Protein AF-A0A4P9WVD2-F1 (afdb_monomer_lite)

Foldseek 3Di:
DDLVVLLVQLVVLQVVLVVCVVVVNLVSSLVSLVVSLVSLVVVPVCLLPDPPDDPVSSLSSLVSNLSSLLSNLVSCVVVLVLVVNLVSLVVLVVCQVRRVVSRDDLVSLLSSLQSNLSSCLVVLVLVSSLVSLVSSCVSPVPDPVSVVSNVVSVVSNVVVVVVVVVVVVVVVD

Sequence (173 aa):
MEPKDAVEAVSKLKAIGTSYFQKGDLKAALAKYQKAIRYVHAIHPHPEELTELEESVRTELCALKISCLLNCAMCQLKLEQNRDVVKVCTQILDMVATAGKHAPNSVEQTKAYFRRGQAQTKLKQYPSAIADLKKAAELSPTDALIPRELAAAQKAQAARAAKEKAAYAKMFA

Structure (mmCIF, N/CA/C/O backbone):
data_AF-A0A4P9WVD2-F1
#
_entry.id   AF-A0A4P9WVD2-F1
#
loop_
_atom_site.group_PDB
_atom_site.id
_atom_site.type_symbol
_atom_site.label_atom_id
_atom_site.label_alt_id
_atom_site.label_comp_id
_atom_site.label_asym_id
_atom_site.label_entity_id
_atom_site.label_seq_id
_atom_site.pdbx_PDB_ins_code
_atom_site.Cartn_x
_atom_site.Cartn_y
_atom_site.Cartn_z
_atom_site.occupancy
_atom_site.B_iso_or_equiv
_atom_site.auth_seq_id
_atom_site.auth_comp_id
_atom_site.auth_asym_id
_atom_site.auth_atom_id
_atom_site.pdbx_PDB_model_num
ATOM 1 N N . MET A 1 1 ? 19.111 -12.795 -20.990 1.00 60.91 1 MET A N 1
ATOM 2 C CA . MET A 1 1 ? 18.185 -11.691 -21.317 1.00 60.91 1 MET A CA 1
ATOM 3 C C . MET A 1 1 ? 18.901 -10.435 -20.901 1.00 60.91 1 MET A C 1
ATOM 5 O O . MET A 1 1 ? 19.337 -10.390 -19.755 1.00 60.91 1 MET A O 1
ATOM 9 N N . GLU A 1 2 ? 19.091 -9.491 -21.816 1.00 70.12 2 GLU A N 1
ATOM 10 C CA . GLU A 1 2 ? 19.831 -8.275 -21.495 1.00 70.12 2 GLU A CA 1
ATOM 11 C C . GLU A 1 2 ? 19.039 -7.426 -20.482 1.00 70.12 2 GLU A C 1
ATOM 13 O O . GLU A 1 2 ? 17.801 -7.437 -20.501 1.00 70.12 2 GLU A O 1
ATOM 18 N N . PRO A 1 3 ? 19.704 -6.658 -19.598 1.00 72.62 3 PRO A N 1
ATOM 19 C CA . PRO A 1 3 ? 19.024 -5.810 -18.614 1.00 72.62 3 PRO A CA 1
ATOM 20 C C . PRO A 1 3 ? 18.038 -4.791 -19.221 1.00 72.62 3 PRO A C 1
ATOM 22 O O . PRO A 1 3 ? 17.078 -4.388 -18.564 1.00 72.62 3 PRO A O 1
ATOM 25 N N . LYS A 1 4 ? 18.226 -4.402 -20.488 1.00 76.94 4 LYS A N 1
ATOM 26 C CA . LYS A 1 4 ? 17.315 -3.503 -21.220 1.00 76.94 4 LYS A CA 1
ATOM 27 C C . LYS A 1 4 ? 16.041 -4.207 -21.701 1.00 76.94 4 LYS A C 1
ATOM 29 O O . LYS A 1 4 ? 14.950 -3.658 -21.547 1.00 76.94 4 LYS A O 1
ATOM 34 N N . ASP A 1 5 ? 16.146 -5.451 -22.167 1.00 84.50 5 ASP A N 1
ATOM 35 C CA . ASP A 1 5 ? 14.982 -6.274 -22.545 1.00 84.50 5 ASP A CA 1
ATOM 36 C C . ASP A 1 5 ? 14.064 -6.516 -21.339 1.00 84.50 5 ASP A C 1
ATOM 38 O O . ASP A 1 5 ? 12.835 -6.561 -21.432 1.00 84.50 5 ASP A O 1
ATOM 42 N N . ALA A 1 6 ? 14.689 -6.648 -20.172 1.00 82.06 6 ALA A N 1
ATOM 43 C CA . ALA A 1 6 ? 14.054 -6.765 -18.873 1.00 82.06 6 ALA A CA 1
ATOM 44 C C . ALA A 1 6 ? 13.138 -5.571 -18.551 1.00 82.06 6 ALA A C 1
ATOM 46 O O . ALA A 1 6 ? 11.964 -5.761 -18.213 1.00 82.06 6 ALA A O 1
ATOM 47 N N . VAL A 1 7 ? 13.653 -4.347 -18.683 1.00 90.00 7 VAL A N 1
ATOM 48 C CA . VAL A 1 7 ? 12.885 -3.109 -18.476 1.00 90.00 7 VAL A CA 1
ATOM 49 C C . VAL A 1 7 ? 11.689 -3.054 -19.421 1.00 90.00 7 VAL A C 1
ATOM 51 O O . VAL A 1 7 ? 10.559 -2.807 -18.985 1.00 90.00 7 VAL A O 1
ATOM 54 N N . GLU A 1 8 ? 11.906 -3.347 -20.704 1.00 92.62 8 GLU A N 1
ATOM 55 C CA . GLU A 1 8 ? 10.844 -3.329 -21.706 1.00 92.62 8 GLU A CA 1
ATOM 56 C C . GLU A 1 8 ? 9.747 -4.358 -21.386 1.00 92.62 8 GLU A C 1
ATOM 58 O O . GLU A 1 8 ? 8.552 -4.041 -21.417 1.00 92.62 8 GLU A O 1
ATOM 63 N N . ALA A 1 9 ? 10.130 -5.581 -21.012 1.00 91.88 9 ALA A N 1
ATOM 64 C CA . ALA A 1 9 ? 9.192 -6.636 -20.643 1.00 91.88 9 ALA A CA 1
ATOM 65 C C . ALA A 1 9 ? 8.342 -6.252 -19.420 1.00 91.88 9 ALA A C 1
ATOM 67 O O . ALA A 1 9 ? 7.116 -6.420 -19.432 1.00 91.88 9 ALA A O 1
ATOM 68 N N . VAL A 1 10 ? 8.966 -5.702 -18.374 1.00 93.88 10 VAL A N 1
ATOM 69 C CA . VAL A 1 10 ? 8.275 -5.248 -17.156 1.00 93.88 10 VAL A CA 1
ATOM 70 C C . VAL A 1 10 ? 7.333 -4.085 -17.475 1.00 93.88 10 VAL A C 1
ATOM 72 O O . VAL A 1 10 ? 6.181 -4.088 -17.030 1.00 93.88 10 VAL A O 1
ATOM 75 N N . SER A 1 11 ? 7.772 -3.133 -18.301 1.00 96.25 11 SER A N 1
ATOM 76 C CA . SER A 1 11 ? 6.959 -2.001 -18.754 1.00 96.25 11 SER A CA 1
ATOM 77 C C . SER A 1 11 ? 5.717 -2.459 -19.532 1.00 96.25 11 SER A C 1
ATOM 79 O O . SER A 1 11 ? 4.591 -2.069 -19.202 1.00 96.25 11 SER A O 1
ATOM 81 N N . LYS A 1 12 ? 5.878 -3.389 -20.485 1.00 97.00 12 LYS A N 1
ATOM 82 C CA . LYS A 1 12 ? 4.758 -3.994 -21.231 1.00 97.00 12 LYS A CA 1
ATOM 83 C C . LYS A 1 12 ? 3.779 -4.713 -20.302 1.00 97.00 12 LYS A C 1
ATOM 85 O O . LYS A 1 12 ? 2.566 -4.537 -20.422 1.00 97.00 12 LYS A O 1
ATOM 90 N N . LEU A 1 13 ? 4.275 -5.499 -19.343 1.00 97.00 13 LEU A N 1
ATOM 91 C CA . LEU A 1 13 ? 3.423 -6.196 -18.372 1.00 97.00 13 LEU A CA 1
ATOM 92 C C . LEU A 1 13 ? 2.631 -5.223 -17.493 1.00 97.00 13 LEU A C 1
ATOM 94 O O . LEU A 1 13 ? 1.433 -5.435 -17.282 1.00 97.00 13 LEU A O 1
ATOM 98 N N . LYS A 1 14 ? 3.271 -4.143 -17.029 1.00 97.81 14 LYS A N 1
ATOM 99 C CA . LYS A 1 14 ? 2.604 -3.059 -16.300 1.00 97.81 14 LYS A CA 1
ATOM 100 C C . LYS A 1 14 ? 1.494 -2.434 -17.148 1.00 97.81 14 LYS A C 1
ATOM 102 O O . LYS A 1 14 ? 0.374 -2.312 -16.656 1.00 97.81 14 LYS A O 1
ATOM 107 N N . ALA A 1 15 ? 1.769 -2.093 -18.408 1.00 98.25 15 ALA A N 1
ATOM 108 C CA . ALA A 1 15 ? 0.788 -1.492 -19.313 1.00 98.25 15 ALA A CA 1
ATOM 109 C C . ALA A 1 15 ? -0.429 -2.406 -19.543 1.00 98.25 15 ALA A C 1
ATOM 111 O O . ALA A 1 15 ? -1.574 -1.962 -19.442 1.00 98.25 15 ALA A O 1
ATOM 112 N N . ILE A 1 16 ? -0.200 -3.708 -19.754 1.00 97.94 16 ILE A N 1
ATOM 113 C CA . ILE A 1 16 ? -1.277 -4.703 -19.868 1.00 97.94 16 ILE A CA 1
ATOM 114 C C . ILE A 1 16 ? -2.097 -4.757 -18.570 1.00 97.94 16 ILE A C 1
ATOM 116 O O . ILE A 1 16 ? -3.327 -4.758 -18.618 1.00 97.94 16 ILE A O 1
ATOM 120 N N . GLY A 1 17 ? -1.437 -4.768 -17.406 1.00 98.12 17 GLY A N 1
ATOM 121 C CA . GLY A 1 17 ? -2.111 -4.710 -16.106 1.00 98.12 17 GLY A CA 1
ATOM 122 C C . GLY A 1 17 ? -2.972 -3.455 -15.941 1.00 98.12 17 GLY A C 1
ATOM 123 O O . GLY A 1 17 ? -4.097 -3.540 -15.451 1.00 98.12 17 GLY A O 1
ATOM 124 N N . THR A 1 18 ? -2.489 -2.303 -16.413 1.00 97.75 18 THR A N 1
ATOM 125 C CA . THR A 1 18 ? -3.241 -1.038 -16.397 1.00 97.75 18 THR A CA 1
ATOM 126 C C . THR A 1 18 ? -4.460 -1.088 -17.310 1.00 97.75 18 THR A C 1
ATOM 128 O O . THR A 1 18 ? -5.531 -0.652 -16.894 1.00 97.75 18 THR A O 1
ATOM 131 N N . SER A 1 19 ? -4.350 -1.705 -18.490 1.00 98.38 19 SER A N 1
ATOM 132 C CA . SER A 1 19 ? -5.503 -1.920 -19.373 1.00 98.38 19 SER A CA 1
ATOM 133 C C . SER A 1 19 ? -6.586 -2.779 -18.708 1.00 98.38 19 SER A C 1
ATOM 135 O O . SER A 1 19 ? -7.760 -2.412 -18.728 1.00 98.38 19 SER A O 1
ATOM 137 N N . TYR A 1 20 ? -6.215 -3.889 -18.056 1.00 98.38 20 TYR A N 1
ATOM 138 C CA . TYR A 1 20 ? -7.180 -4.708 -17.307 1.00 98.38 20 TYR A CA 1
ATOM 139 C C . TYR A 1 20 ? -7.803 -3.947 -16.133 1.00 98.38 20 TYR A C 1
ATOM 141 O O . TYR A 1 20 ? -9.009 -4.040 -15.917 1.00 98.38 20 TYR A O 1
ATOM 149 N N . PHE A 1 21 ? -7.010 -3.144 -15.416 1.00 97.88 21 PHE A N 1
ATOM 150 C CA . PHE A 1 21 ? -7.506 -2.330 -14.307 1.00 97.88 21 PHE A CA 1
ATOM 151 C C . PHE A 1 21 ? -8.559 -1.317 -14.772 1.00 97.88 21 PHE A C 1
ATOM 153 O O . PHE A 1 21 ? -9.602 -1.185 -14.136 1.00 97.88 21 PHE A O 1
ATOM 160 N N . GLN A 1 22 ? -8.312 -0.639 -15.896 1.00 97.44 22 GLN A N 1
ATOM 161 C CA . GLN A 1 22 ? -9.255 0.309 -16.498 1.00 97.44 22 GLN A CA 1
ATOM 162 C C . GLN A 1 22 ? -10.550 -0.370 -16.959 1.00 97.44 22 GLN A C 1
ATOM 164 O O . GLN A 1 22 ? -11.622 0.210 -16.823 1.00 97.44 22 GLN A O 1
ATOM 169 N N . LYS A 1 23 ? -10.468 -1.616 -17.439 1.00 97.69 23 LYS A N 1
ATOM 170 C CA . LYS A 1 23 ? -11.633 -2.447 -17.791 1.00 97.69 23 LYS A CA 1
ATOM 171 C C . LYS A 1 23 ? -12.390 -2.994 -16.573 1.00 97.69 23 LYS A C 1
ATOM 173 O O . LYS A 1 23 ? -13.418 -3.639 -16.741 1.00 97.69 23 LYS A O 1
ATOM 178 N N . GLY A 1 24 ? -11.885 -2.776 -15.357 1.00 96.94 24 GLY A N 1
ATOM 179 C CA . GLY A 1 24 ? -12.474 -3.291 -14.121 1.00 96.94 24 GLY A CA 1
ATOM 180 C C . GLY A 1 24 ? -12.121 -4.747 -13.801 1.00 96.94 24 GLY A C 1
ATOM 181 O O . GLY A 1 24 ? -12.529 -5.245 -12.752 1.00 96.94 24 GLY A O 1
ATOM 182 N N . ASP A 1 25 ? -11.321 -5.425 -14.631 1.00 98.00 25 ASP A N 1
ATOM 183 C CA . ASP A 1 25 ? -10.838 -6.775 -14.333 1.00 98.00 25 ASP A CA 1
ATOM 184 C C . ASP A 1 25 ? -9.639 -6.714 -13.379 1.00 98.00 25 ASP A C 1
ATOM 186 O O . ASP A 1 25 ? -8.463 -6.760 -13.755 1.00 98.00 25 ASP A O 1
ATOM 190 N N . LEU A 1 26 ? -9.961 -6.586 -12.094 1.00 97.94 26 LEU A N 1
ATOM 191 C CA . LEU A 1 26 ? -8.981 -6.434 -11.023 1.00 97.94 26 LEU A CA 1
ATOM 192 C C . LEU A 1 26 ? -8.118 -7.684 -10.826 1.00 97.94 26 LEU A C 1
ATOM 194 O O . LEU A 1 26 ? -6.960 -7.562 -10.427 1.00 97.94 26 LEU A O 1
ATOM 198 N N . LYS A 1 27 ? -8.656 -8.881 -11.096 1.00 98.12 27 LYS A N 1
ATOM 199 C CA . LYS A 1 27 ? -7.920 -10.142 -10.925 1.00 98.12 27 LYS A CA 1
ATOM 200 C C . LYS A 1 27 ? -6.883 -10.307 -12.031 1.00 98.12 27 LYS A C 1
ATOM 202 O O . LYS A 1 27 ? -5.724 -10.595 -11.728 1.00 98.12 27 LYS A O 1
ATOM 207 N N . ALA A 1 28 ? -7.263 -10.064 -13.287 1.00 97.88 28 ALA A N 1
ATOM 208 C CA . ALA A 1 28 ? -6.313 -10.080 -14.393 1.00 97.88 28 ALA A CA 1
ATOM 209 C C . ALA A 1 28 ? -5.264 -8.973 -14.238 1.00 97.88 28 ALA A C 1
ATOM 211 O O . ALA A 1 28 ? -4.074 -9.238 -14.410 1.00 97.88 28 ALA A O 1
ATOM 212 N N . ALA A 1 29 ? -5.672 -7.763 -13.836 1.00 98.44 29 ALA A N 1
ATOM 213 C CA . ALA A 1 29 ? -4.747 -6.668 -13.555 1.00 98.44 29 ALA A CA 1
ATOM 214 C C . ALA A 1 29 ? -3.703 -7.064 -12.501 1.00 98.44 29 ALA A C 1
ATOM 216 O O . ALA A 1 29 ? -2.499 -6.975 -12.756 1.00 98.44 29 ALA A O 1
ATOM 217 N N . LEU A 1 30 ? -4.158 -7.582 -11.354 1.00 98.25 30 LEU A N 1
ATOM 218 C CA . LEU A 1 30 ? -3.294 -8.048 -10.270 1.00 98.25 30 LEU A CA 1
ATOM 219 C C . LEU A 1 30 ? -2.309 -9.120 -10.751 1.00 98.25 30 LEU A C 1
ATOM 221 O O . LEU A 1 30 ? -1.110 -9.006 -10.498 1.00 98.25 30 LEU A O 1
ATOM 225 N N . ALA A 1 31 ? -2.783 -10.116 -11.503 1.00 98.19 31 ALA A N 1
ATOM 226 C CA . ALA A 1 31 ? -1.931 -11.177 -12.032 1.00 98.19 31 ALA A CA 1
ATOM 227 C C . ALA A 1 31 ? -0.819 -10.637 -12.951 1.00 98.19 31 ALA A C 1
ATOM 229 O O . ALA A 1 31 ? 0.308 -11.142 -12.925 1.00 98.19 31 ALA A O 1
ATOM 230 N N . LYS A 1 32 ? -1.103 -9.597 -13.749 1.00 98.25 32 LYS A N 1
ATOM 231 C CA . LYS A 1 32 ? -0.114 -8.965 -14.638 1.00 98.25 32 LYS A CA 1
ATOM 232 C C . LYS A 1 32 ? 0.908 -8.136 -13.867 1.00 98.25 32 LYS A C 1
ATOM 234 O O . LYS A 1 32 ? 2.097 -8.282 -14.138 1.00 98.25 32 LYS A O 1
ATOM 239 N N . TYR A 1 33 ? 0.486 -7.356 -12.871 1.00 98.25 33 TYR A N 1
ATOM 240 C CA . TYR A 1 33 ? 1.419 -6.623 -12.005 1.00 98.25 33 TYR A CA 1
ATOM 241 C C . TYR A 1 33 ? 2.316 -7.566 -11.195 1.00 98.25 33 TYR A C 1
ATOM 243 O O . TYR A 1 33 ? 3.527 -7.371 -11.144 1.00 98.25 33 TYR A O 1
ATOM 251 N N . GLN A 1 34 ? 1.761 -8.645 -10.638 1.00 97.25 34 GLN A N 1
ATOM 252 C CA . GLN A 1 34 ? 2.549 -9.674 -9.952 1.00 97.25 34 GLN A CA 1
ATOM 253 C C . GLN A 1 34 ? 3.521 -10.380 -10.901 1.00 97.25 34 GLN A C 1
ATOM 255 O O . GLN A 1 34 ? 4.645 -10.685 -10.510 1.00 97.25 34 GLN A O 1
ATOM 260 N N . LYS A 1 35 ? 3.120 -10.625 -12.157 1.00 96.00 35 LYS A N 1
ATOM 261 C CA . LYS A 1 35 ? 4.034 -11.157 -13.175 1.00 96.00 35 LYS A CA 1
ATOM 262 C C . LYS A 1 35 ? 5.176 -10.178 -13.458 1.00 96.00 35 LYS A C 1
ATOM 264 O O . LYS A 1 35 ? 6.312 -10.626 -13.527 1.00 96.00 35 LYS A O 1
ATOM 269 N N . ALA A 1 36 ? 4.897 -8.879 -13.566 1.00 95.19 36 ALA A N 1
ATOM 270 C CA . ALA A 1 36 ? 5.923 -7.852 -13.744 1.00 95.19 36 ALA A CA 1
ATOM 271 C C . ALA A 1 36 ? 6.934 -7.856 -12.582 1.00 95.19 36 ALA A C 1
ATOM 273 O O . ALA A 1 36 ? 8.135 -7.900 -12.820 1.00 95.19 36 ALA A O 1
ATOM 274 N N . ILE A 1 37 ? 6.452 -7.925 -11.336 1.00 93.31 37 ILE A N 1
ATOM 275 C CA . ILE A 1 37 ? 7.307 -8.006 -10.139 1.00 93.31 37 ILE A CA 1
ATOM 276 C C . ILE A 1 37 ? 8.166 -9.277 -10.150 1.00 93.31 37 ILE A C 1
ATOM 278 O O . ILE A 1 37 ? 9.365 -9.198 -9.907 1.00 93.31 37 ILE A O 1
ATOM 282 N N . ARG A 1 38 ? 7.590 -10.439 -10.496 1.00 91.88 38 ARG A N 1
ATOM 283 C CA . ARG A 1 38 ? 8.360 -11.688 -10.626 1.00 91.88 38 ARG A CA 1
ATOM 284 C C . ARG A 1 38 ? 9.439 -11.604 -11.698 1.00 91.88 38 ARG A C 1
ATOM 286 O O . ARG A 1 38 ? 10.492 -12.191 -11.509 1.00 91.88 38 ARG A O 1
ATOM 293 N N . TYR A 1 39 ? 9.186 -10.905 -12.806 1.00 89.50 39 TYR A N 1
ATOM 294 C CA . TYR A 1 39 ? 10.213 -10.670 -13.822 1.00 89.50 39 TYR A CA 1
ATOM 295 C C . TYR A 1 39 ? 11.358 -9.850 -13.235 1.00 89.50 39 TYR A C 1
ATOM 297 O O . TYR A 1 39 ? 12.496 -10.291 -13.341 1.00 89.50 39 TYR A O 1
ATOM 305 N N . VAL A 1 40 ? 11.058 -8.740 -12.545 1.00 87.62 40 VAL A N 1
ATOM 306 C CA . VAL A 1 40 ? 12.078 -7.944 -11.838 1.00 87.62 40 VAL A CA 1
ATOM 307 C C . VAL A 1 40 ? 12.884 -8.828 -10.886 1.00 87.62 40 VAL A C 1
ATOM 309 O O . VAL A 1 40 ? 14.102 -8.832 -10.981 1.00 87.62 40 VAL A O 1
ATOM 312 N N . HIS A 1 41 ? 12.225 -9.636 -10.048 1.00 85.44 41 HIS A N 1
ATOM 313 C CA . HIS A 1 41 ? 12.891 -10.547 -9.105 1.00 85.44 41 HIS A CA 1
ATOM 314 C C . HIS A 1 41 ? 13.713 -11.654 -9.770 1.00 85.44 41 HIS A C 1
ATOM 316 O O . HIS A 1 41 ? 14.744 -12.040 -9.232 1.00 85.44 41 HIS A O 1
ATOM 322 N N . ALA A 1 42 ? 13.264 -12.175 -10.914 1.00 83.06 42 ALA A N 1
ATOM 323 C CA . ALA A 1 42 ? 13.969 -13.220 -11.652 1.00 83.06 42 ALA A CA 1
ATOM 324 C C . ALA A 1 42 ? 15.234 -12.694 -12.337 1.00 83.06 42 ALA A C 1
ATOM 326 O O . ALA A 1 42 ? 16.211 -13.424 -12.457 1.00 83.06 42 ALA A O 1
ATOM 327 N N . ILE A 1 43 ? 15.211 -11.437 -12.785 1.00 77.38 43 ILE A N 1
ATOM 328 C CA . ILE A 1 43 ? 16.415 -10.742 -13.250 1.00 77.38 43 ILE A CA 1
ATOM 329 C C . ILE A 1 43 ? 17.309 -10.468 -12.046 1.00 77.38 43 ILE A C 1
ATOM 331 O O . ILE A 1 43 ? 18.510 -10.726 -12.091 1.00 77.38 43 ILE A O 1
ATOM 335 N N . HIS A 1 44 ? 16.712 -9.948 -10.969 1.00 71.44 44 HIS A N 1
ATOM 336 C CA . HIS A 1 44 ? 17.428 -9.692 -9.740 1.00 71.44 44 HIS A CA 1
ATOM 337 C C . HIS A 1 44 ? 16.505 -9.526 -8.508 1.00 71.44 44 HIS A C 1
ATOM 339 O O . HIS A 1 44 ? 15.628 -8.658 -8.527 1.00 71.44 44 HIS A O 1
ATOM 345 N N . PRO A 1 45 ? 16.680 -10.294 -7.409 1.00 67.44 45 PRO A N 1
ATOM 346 C CA . PRO A 1 45 ? 15.819 -10.205 -6.219 1.00 67.44 45 PRO A CA 1
ATOM 347 C C . PRO A 1 45 ? 15.865 -8.837 -5.518 1.00 67.44 45 PRO A C 1
ATOM 349 O O . PRO A 1 45 ? 14.813 -8.304 -5.140 1.00 67.44 45 PRO A O 1
ATOM 352 N N . HIS A 1 46 ? 17.064 -8.247 -5.439 1.00 66.25 46 HIS A N 1
ATOM 353 C CA . HIS A 1 46 ? 17.344 -6.958 -4.794 1.00 66.25 46 HIS A CA 1
ATOM 354 C C . HIS A 1 46 ? 18.051 -5.995 -5.764 1.00 66.25 46 HIS A C 1
ATOM 356 O O . HIS A 1 46 ? 19.248 -5.751 -5.622 1.00 66.25 46 HIS A O 1
ATOM 362 N N . PRO A 1 47 ? 17.378 -5.493 -6.824 1.00 60.16 47 PRO A N 1
ATOM 363 C CA . PRO A 1 47 ? 18.018 -4.623 -7.818 1.00 60.16 47 PRO A CA 1
ATOM 364 C C . PRO A 1 47 ? 18.697 -3.401 -7.188 1.00 60.16 47 PRO A C 1
ATOM 366 O O . PRO A 1 47 ? 19.699 -2.913 -7.696 1.00 60.16 47 PRO A O 1
ATOM 369 N N . GLU A 1 48 ? 18.178 -2.931 -6.059 1.00 62.34 48 GLU A N 1
ATOM 370 C CA . GLU A 1 48 ? 18.747 -1.882 -5.218 1.00 62.34 48 GLU A CA 1
ATOM 371 C C . GLU A 1 48 ? 20.169 -2.164 -4.679 1.00 62.34 48 GLU A C 1
ATOM 373 O O . GLU A 1 48 ? 20.895 -1.213 -4.405 1.00 62.34 48 GLU A O 1
ATOM 378 N N . GLU A 1 49 ? 20.596 -3.427 -4.580 1.00 63.62 49 GLU A N 1
ATOM 379 C CA . GLU A 1 49 ? 21.830 -3.832 -3.885 1.00 63.62 49 GLU A CA 1
ATOM 380 C C . GLU A 1 49 ? 23.027 -4.139 -4.812 1.00 63.62 49 GLU A C 1
ATOM 382 O O . GLU A 1 49 ? 24.149 -4.259 -4.325 1.00 63.62 49 GLU A O 1
ATOM 387 N N . LEU A 1 50 ? 22.847 -4.244 -6.141 1.00 58.41 50 LEU A N 1
ATOM 388 C CA . LEU A 1 50 ? 23.900 -4.790 -7.027 1.00 58.41 50 LEU A CA 1
ATOM 389 C C . LEU A 1 50 ? 24.600 -3.804 -7.958 1.00 58.41 50 LEU A C 1
ATOM 391 O O . LEU A 1 50 ? 24.130 -3.590 -9.069 1.00 58.41 50 LEU A O 1
ATOM 395 N N . THR A 1 51 ? 25.778 -3.301 -7.612 1.00 62.47 51 THR A N 1
ATOM 396 C CA . THR A 1 51 ? 26.571 -2.341 -8.416 1.00 62.47 51 THR A CA 1
ATOM 397 C C . THR A 1 51 ? 26.876 -2.742 -9.875 1.00 62.47 51 THR A C 1
ATOM 399 O O . THR A 1 51 ? 27.252 -1.874 -10.655 1.00 62.47 51 THR A O 1
ATOM 402 N N . GLU A 1 52 ? 26.667 -4.002 -10.273 1.00 72.31 52 GLU A N 1
ATOM 403 C CA . GLU A 1 52 ? 26.929 -4.529 -11.625 1.00 72.31 52 GLU A CA 1
ATOM 404 C C . GLU A 1 52 ? 25.934 -4.067 -12.705 1.00 72.31 52 GLU A C 1
ATOM 406 O O . GLU A 1 52 ? 26.279 -4.015 -13.885 1.00 72.31 52 GLU A O 1
ATOM 411 N N . LEU A 1 53 ? 24.695 -3.725 -12.330 1.00 75.62 53 LEU A N 1
ATOM 412 C CA . LEU A 1 53 ? 23.724 -3.163 -13.274 1.00 75.62 53 LEU A CA 1
ATOM 413 C C . LEU A 1 53 ? 24.057 -1.707 -13.609 1.00 75.62 53 LEU A C 1
ATOM 415 O O . LEU A 1 53 ? 24.362 -0.911 -12.716 1.00 75.62 53 LEU A O 1
ATOM 419 N N . GLU A 1 54 ? 23.878 -1.341 -14.884 1.00 85.81 54 GLU A N 1
ATOM 420 C CA . GLU A 1 54 ? 23.892 0.061 -15.300 1.00 85.81 54 GLU A CA 1
ATOM 421 C C . GLU A 1 54 ? 22.909 0.854 -14.425 1.00 85.81 54 GLU A C 1
ATOM 423 O O . GLU A 1 54 ? 21.756 0.466 -14.216 1.00 85.81 54 GLU A O 1
ATOM 428 N N . GLU A 1 55 ? 23.388 1.968 -13.884 1.00 85.81 55 GLU A N 1
ATOM 429 C CA . GLU A 1 55 ? 22.665 2.794 -12.920 1.00 85.81 55 GLU A CA 1
ATOM 430 C C . GLU A 1 55 ? 21.288 3.257 -13.434 1.00 85.81 55 GLU A C 1
ATOM 432 O O . GLU A 1 55 ? 20.308 3.299 -12.682 1.00 85.81 55 GLU A O 1
ATOM 437 N N . SER A 1 56 ? 21.202 3.556 -14.732 1.00 87.62 56 SER A N 1
ATOM 438 C CA . SER A 1 56 ? 19.966 3.912 -15.437 1.00 87.62 56 SER A CA 1
ATOM 439 C C . SER A 1 56 ? 18.937 2.775 -15.370 1.00 87.62 56 SER A C 1
ATOM 441 O O . SER A 1 56 ? 17.817 2.965 -14.894 1.00 87.62 56 SER A O 1
ATOM 443 N N . VAL A 1 57 ? 19.349 1.559 -15.737 1.00 88.00 57 VAL A N 1
ATOM 444 C CA . VAL A 1 57 ? 18.511 0.354 -15.749 1.00 88.00 57 VAL A CA 1
ATOM 445 C C . VAL A 1 57 ? 18.018 0.013 -14.348 1.00 88.00 57 VAL A C 1
ATOM 447 O O . VAL A 1 57 ? 16.840 -0.294 -14.157 1.00 88.00 57 VAL A O 1
ATOM 450 N N . ARG A 1 58 ? 18.898 0.104 -13.348 1.00 85.88 58 ARG A N 1
ATOM 451 C CA . ARG A 1 58 ? 18.533 -0.107 -11.943 1.00 85.88 58 ARG A CA 1
ATOM 452 C C . ARG A 1 58 ? 17.441 0.862 -11.501 1.00 85.88 58 ARG A C 1
ATOM 454 O O . ARG A 1 58 ? 16.438 0.439 -10.928 1.00 85.88 58 ARG A O 1
ATOM 461 N N . THR A 1 59 ? 17.623 2.147 -11.800 1.00 88.81 59 THR A N 1
ATOM 462 C CA . THR A 1 59 ? 16.654 3.197 -11.469 1.00 88.81 59 THR A CA 1
ATOM 463 C C . THR A 1 59 ? 15.290 2.898 -12.084 1.00 88.81 59 THR A C 1
ATOM 465 O O . THR A 1 59 ? 14.271 2.946 -11.391 1.00 88.81 59 THR A O 1
ATOM 468 N N . GLU A 1 60 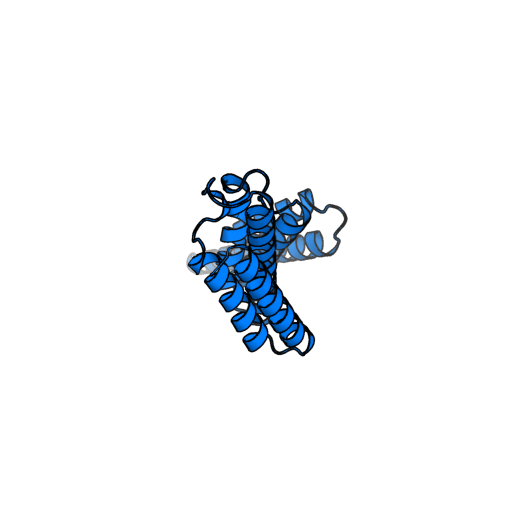? 15.265 2.521 -13.362 1.00 91.12 60 GLU A N 1
ATOM 469 C CA . GLU A 1 60 ? 14.031 2.196 -14.075 1.00 91.12 60 GLU A CA 1
ATOM 470 C C . GLU A 1 60 ? 13.339 0.942 -13.525 1.00 91.12 60 GLU A C 1
ATOM 472 O O . GLU A 1 60 ? 12.126 0.957 -13.294 1.00 91.12 60 GLU A O 1
ATOM 477 N N . LEU A 1 61 ? 14.085 -0.133 -13.250 1.00 90.62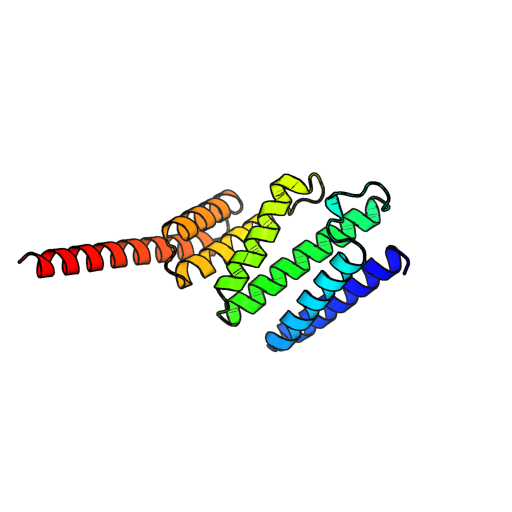 61 LEU A N 1
ATOM 478 C CA . LEU A 1 61 ? 13.526 -1.360 -12.675 1.00 90.62 61 LEU A CA 1
ATOM 479 C C . LEU A 1 61 ? 12.953 -1.127 -11.273 1.00 90.62 61 LEU A C 1
ATOM 481 O O . LEU A 1 61 ? 11.855 -1.611 -10.981 1.00 90.62 61 LEU A O 1
ATOM 485 N N . CYS A 1 62 ? 13.640 -0.357 -10.424 1.00 90.25 62 CYS A N 1
ATOM 486 C CA . CYS A 1 62 ? 13.140 0.015 -9.100 1.00 90.25 62 CYS A CA 1
ATOM 487 C C . CYS A 1 62 ? 11.846 0.836 -9.199 1.00 90.25 62 CYS A C 1
ATOM 489 O O . CYS A 1 62 ? 10.849 0.497 -8.553 1.00 90.25 62 CYS A O 1
ATOM 491 N N . ALA A 1 63 ? 11.806 1.845 -10.074 1.00 93.00 63 ALA A N 1
ATOM 492 C CA . ALA A 1 63 ? 10.606 2.649 -10.303 1.00 93.00 63 ALA A CA 1
ATOM 493 C C . ALA A 1 63 ? 9.429 1.799 -10.825 1.00 93.00 63 ALA A C 1
ATOM 495 O O . ALA A 1 63 ? 8.286 1.929 -10.369 1.00 93.00 63 ALA A O 1
ATOM 496 N N . LEU A 1 64 ? 9.691 0.869 -11.750 1.00 94.69 64 LEU A N 1
ATOM 497 C CA . LEU A 1 64 ? 8.684 -0.064 -12.258 1.00 94.69 64 LEU A CA 1
ATOM 498 C C . LEU A 1 64 ? 8.184 -1.027 -11.172 1.00 94.69 64 LEU A C 1
ATOM 500 O O . LEU A 1 64 ? 6.971 -1.251 -11.085 1.00 94.69 64 LEU A O 1
ATOM 504 N N . LYS A 1 65 ? 9.077 -1.556 -10.324 1.00 94.31 65 LYS A N 1
ATOM 505 C CA . LYS A 1 65 ? 8.751 -2.417 -9.171 1.00 94.31 65 LYS A CA 1
ATOM 506 C C . LYS A 1 65 ? 7.829 -1.685 -8.197 1.00 94.31 65 LYS A C 1
ATOM 508 O O . LYS A 1 65 ? 6.746 -2.194 -7.906 1.00 94.31 65 LYS A O 1
ATOM 513 N N . ILE A 1 66 ? 8.190 -0.471 -7.772 1.00 95.56 66 ILE A N 1
ATOM 514 C CA . ILE A 1 66 ? 7.371 0.371 -6.880 1.00 95.56 66 ILE A CA 1
ATOM 515 C C . ILE A 1 66 ? 5.995 0.639 -7.501 1.00 95.56 66 ILE A C 1
ATOM 517 O O . ILE A 1 66 ? 4.962 0.432 -6.858 1.00 95.56 66 ILE A O 1
ATOM 521 N N . SER A 1 67 ? 5.959 1.023 -8.779 1.00 97.00 67 SER A N 1
ATOM 522 C CA . SER A 1 67 ? 4.711 1.291 -9.496 1.00 97.00 67 SER A CA 1
ATOM 523 C C . SER A 1 67 ? 3.798 0.057 -9.569 1.00 97.00 67 SER A C 1
ATOM 525 O O . SER A 1 67 ? 2.592 0.164 -9.326 1.00 97.00 67 SER A O 1
ATOM 527 N N . CYS A 1 68 ? 4.355 -1.125 -9.850 1.00 97.81 68 CYS A N 1
ATOM 528 C CA . CYS A 1 68 ? 3.594 -2.374 -9.887 1.00 97.81 68 CYS A CA 1
ATOM 529 C C . CYS A 1 68 ? 3.094 -2.787 -8.498 1.00 97.81 68 CYS A C 1
ATOM 531 O O . CYS A 1 68 ? 1.938 -3.186 -8.379 1.00 97.81 68 CYS A O 1
ATOM 533 N N . LEU A 1 69 ? 3.912 -2.650 -7.449 1.00 97.88 69 LEU A N 1
ATOM 534 C CA . LEU A 1 69 ? 3.509 -2.933 -6.067 1.00 97.88 69 LEU A CA 1
ATOM 535 C C . LEU A 1 69 ? 2.358 -2.019 -5.629 1.00 97.88 69 LEU A C 1
ATOM 537 O O . LEU A 1 69 ? 1.349 -2.492 -5.105 1.00 97.88 69 LEU A O 1
ATOM 541 N N . LEU A 1 70 ? 2.441 -0.720 -5.923 1.00 98.50 70 LEU 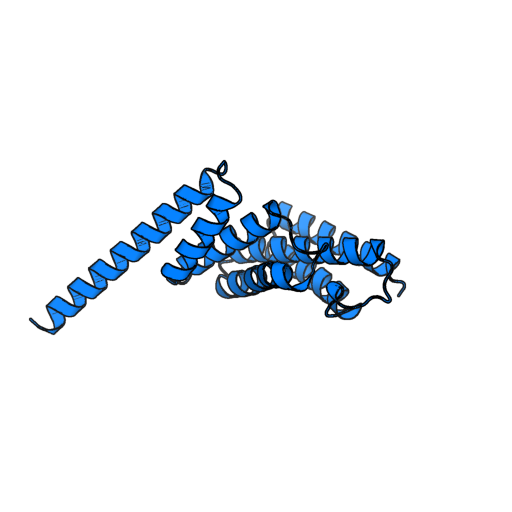A N 1
ATOM 542 C CA . LEU A 1 70 ? 1.348 0.213 -5.653 1.00 98.50 70 LEU A CA 1
ATOM 543 C C . LEU A 1 70 ? 0.066 -0.215 -6.379 1.00 98.50 70 LEU A C 1
ATOM 545 O O . LEU A 1 70 ? -1.014 -0.215 -5.785 1.00 98.50 70 LEU A O 1
ATOM 549 N N . ASN A 1 71 ? 0.158 -0.607 -7.646 1.00 98.44 71 ASN A N 1
ATOM 550 C CA . ASN A 1 71 ? -1.011 -1.056 -8.398 1.00 98.44 71 ASN A CA 1
ATOM 551 C C . ASN A 1 71 ? -1.579 -2.387 -7.879 1.00 98.44 71 ASN A C 1
ATOM 553 O O . ASN A 1 71 ? -2.803 -2.527 -7.816 1.00 98.44 71 ASN A O 1
ATOM 557 N N . CYS A 1 72 ? -0.733 -3.321 -7.431 1.00 98.50 72 CYS A N 1
ATOM 558 C CA . CYS A 1 72 ? -1.161 -4.521 -6.707 1.00 98.50 72 CYS A CA 1
ATOM 559 C C . CYS A 1 72 ? -1.978 -4.145 -5.468 1.00 98.50 72 CYS A C 1
ATOM 561 O O . CYS A 1 72 ? -3.117 -4.594 -5.345 1.00 98.50 72 CYS A O 1
ATOM 563 N N . ALA A 1 73 ? -1.450 -3.264 -4.610 1.00 98.56 73 ALA A N 1
ATOM 564 C CA . ALA A 1 73 ? -2.140 -2.810 -3.403 1.00 98.56 73 ALA A CA 1
ATOM 565 C C . ALA A 1 73 ? -3.503 -2.171 -3.724 1.00 98.56 73 ALA A C 1
ATOM 567 O O . ALA A 1 73 ? -4.490 -2.422 -3.037 1.00 98.56 73 ALA A O 1
ATOM 568 N N . MET A 1 74 ? -3.594 -1.393 -4.809 1.00 98.31 74 MET A N 1
ATOM 569 C CA . MET A 1 74 ? -4.861 -0.806 -5.260 1.00 98.31 74 MET A CA 1
ATOM 570 C C . MET A 1 74 ? -5.879 -1.868 -5.705 1.00 98.31 74 MET A C 1
ATOM 572 O O . MET A 1 74 ? -7.056 -1.783 -5.347 1.00 98.31 74 MET A O 1
ATOM 576 N N . CYS A 1 75 ? -5.445 -2.869 -6.480 1.00 98.50 75 CYS A N 1
ATOM 577 C CA . CYS A 1 75 ? -6.306 -3.980 -6.898 1.00 98.50 75 CYS A CA 1
ATOM 578 C C . CYS A 1 75 ? -6.782 -4.779 -5.680 1.00 98.50 75 CYS A C 1
ATOM 580 O O . CYS A 1 75 ? -7.970 -5.054 -5.543 1.00 98.50 75 CYS A O 1
ATOM 582 N N . GLN A 1 76 ? -5.864 -5.100 -4.770 1.00 98.50 76 GLN A N 1
ATOM 583 C CA . GLN A 1 76 ? -6.133 -5.875 -3.562 1.00 98.50 76 GLN A CA 1
ATOM 584 C C . GLN A 1 76 ? -7.075 -5.149 -2.597 1.00 98.50 76 GLN A C 1
ATOM 586 O O . GLN A 1 76 ? -7.953 -5.790 -2.029 1.00 98.50 76 GLN A O 1
ATOM 591 N N . LEU A 1 77 ? -6.975 -3.821 -2.465 1.00 97.94 77 LEU A N 1
ATOM 592 C CA . LEU A 1 77 ? -7.928 -3.024 -1.683 1.00 97.94 77 LEU A CA 1
ATOM 593 C C . LEU A 1 77 ? -9.356 -3.130 -2.223 1.00 97.94 77 LEU A C 1
ATOM 595 O O . LEU A 1 77 ? -10.296 -3.280 -1.439 1.00 97.94 77 LEU A O 1
ATOM 599 N N . LYS A 1 78 ? -9.512 -3.053 -3.551 1.00 97.75 78 LYS A N 1
ATOM 600 C CA . LYS A 1 78 ? -10.808 -3.204 -4.231 1.00 97.75 78 LYS A CA 1
ATOM 601 C C . LYS A 1 78 ? -11.339 -4.641 -4.168 1.00 97.75 78 LYS A C 1
ATOM 603 O O . LYS A 1 78 ? -12.546 -4.831 -4.173 1.00 97.75 78 LYS A O 1
ATOM 608 N N . LEU A 1 79 ? -10.449 -5.630 -4.092 1.00 98.00 79 LEU A N 1
ATOM 609 C CA . LEU A 1 79 ? -10.772 -7.051 -3.909 1.00 98.00 79 LEU A CA 1
ATOM 610 C C . LEU A 1 79 ? -10.909 -7.462 -2.431 1.00 98.00 79 LEU A C 1
ATOM 612 O O . LEU A 1 79 ? -11.056 -8.646 -2.145 1.00 98.00 79 LEU A O 1
ATOM 616 N N . GLU A 1 80 ? -10.802 -6.513 -1.498 1.00 97.50 80 GLU A N 1
ATOM 617 C CA . GLU A 1 80 ? -10.847 -6.733 -0.044 1.00 97.50 80 GLU A CA 1
ATOM 618 C C . GLU A 1 80 ? -9.787 -7.702 0.513 1.00 97.50 80 GLU A C 1
ATOM 620 O O . GLU A 1 80 ? -9.898 -8.213 1.629 1.00 97.50 80 GLU A O 1
ATOM 625 N N . GLN A 1 81 ? -8.685 -7.889 -0.214 1.00 98.25 81 GLN A N 1
ATOM 626 C CA . GLN A 1 81 ? -7.533 -8.702 0.187 1.00 98.25 81 GLN A CA 1
ATOM 627 C C . GLN A 1 81 ? -6.624 -7.925 1.153 1.00 98.25 81 G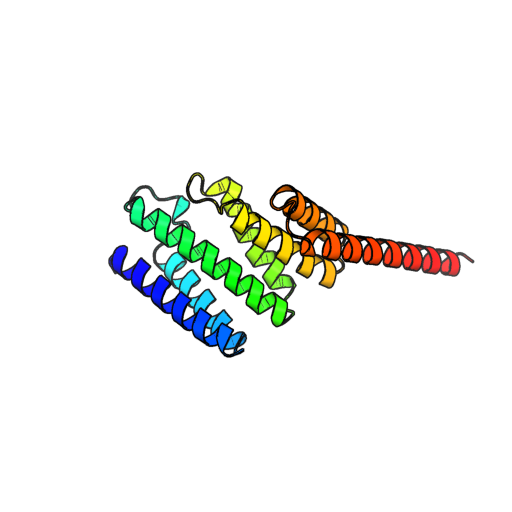LN A C 1
ATOM 629 O O . GLN A 1 81 ? -5.435 -7.720 0.913 1.00 98.25 81 GLN A O 1
ATOM 634 N N . ASN A 1 82 ? -7.192 -7.456 2.267 1.00 98.06 82 ASN A N 1
ATOM 635 C CA . ASN A 1 82 ? -6.560 -6.471 3.154 1.00 98.06 82 ASN A CA 1
ATOM 636 C C . ASN A 1 82 ? -5.222 -6.947 3.742 1.00 98.06 82 ASN A C 1
ATOM 638 O O . ASN A 1 82 ? -4.307 -6.148 3.916 1.00 98.06 82 ASN A O 1
ATOM 642 N N . ARG A 1 83 ? -5.073 -8.249 4.017 1.00 98.31 83 ARG A N 1
ATOM 643 C CA . ARG A 1 83 ? -3.799 -8.805 4.506 1.00 98.31 83 ARG A CA 1
ATOM 644 C C . ARG A 1 83 ? -2.678 -8.650 3.482 1.00 98.31 83 ARG A C 1
ATOM 646 O O . ARG A 1 83 ? -1.549 -8.363 3.865 1.00 98.31 83 ARG A O 1
ATOM 653 N N . ASP A 1 84 ? -2.984 -8.817 2.201 1.00 98.19 84 ASP A N 1
ATOM 654 C CA . ASP A 1 84 ? -1.981 -8.716 1.145 1.00 98.19 84 ASP A CA 1
ATOM 655 C C . ASP A 1 84 ? -1.652 -7.259 0.817 1.00 98.19 84 ASP A C 1
ATOM 657 O O . ASP A 1 84 ? -0.484 -6.953 0.587 1.00 98.19 84 ASP A O 1
ATOM 661 N N . VAL A 1 85 ? -2.626 -6.346 0.940 1.00 98.69 85 VAL A N 1
ATOM 662 C CA . VAL A 1 85 ? -2.364 -4.896 0.898 1.00 98.69 85 VAL A CA 1
ATOM 663 C C . VAL A 1 85 ? -1.330 -4.511 1.953 1.00 98.69 85 VAL A C 1
ATOM 665 O O . VAL A 1 85 ? -0.366 -3.820 1.635 1.00 98.69 85 VAL A O 1
ATOM 668 N N . VAL A 1 86 ? -1.495 -4.985 3.195 1.00 98.62 86 VAL A N 1
ATOM 669 C CA . VAL A 1 86 ? -0.544 -4.682 4.274 1.00 98.62 86 VAL A CA 1
ATOM 670 C C . VAL A 1 86 ? 0.858 -5.169 3.926 1.00 98.62 86 VAL A C 1
ATOM 672 O O . VAL A 1 86 ? 1.801 -4.392 4.038 1.00 98.62 86 VAL A O 1
ATOM 675 N N . LYS A 1 87 ? 1.000 -6.407 3.440 1.00 98.19 87 LYS A N 1
ATOM 676 C CA . LYS A 1 87 ? 2.303 -6.961 3.036 1.00 98.19 87 LYS A CA 1
ATOM 677 C C . LYS A 1 87 ? 2.962 -6.138 1.927 1.00 98.19 87 LYS A C 1
ATOM 679 O O . LYS A 1 87 ? 4.115 -5.743 2.063 1.00 98.19 87 LYS A O 1
ATOM 684 N N . VAL A 1 88 ? 2.227 -5.863 0.849 1.00 97.62 88 VAL A N 1
ATOM 685 C CA . VAL A 1 88 ? 2.748 -5.148 -0.326 1.00 97.62 88 VAL A CA 1
ATOM 686 C C . VAL A 1 88 ? 3.125 -3.707 0.023 1.00 97.62 88 VAL A C 1
ATOM 688 O O . VAL A 1 88 ? 4.175 -3.229 -0.395 1.00 97.62 88 VAL A O 1
ATOM 691 N N . CYS A 1 89 ? 2.307 -3.009 0.814 1.00 98.31 89 CYS A N 1
ATOM 692 C CA . CYS A 1 89 ? 2.629 -1.652 1.246 1.00 98.31 89 CYS A CA 1
ATOM 693 C C . CYS A 1 89 ? 3.799 -1.608 2.233 1.00 98.31 89 CYS A C 1
ATOM 695 O O . CYS A 1 89 ? 4.600 -0.684 2.150 1.00 98.31 89 CYS A O 1
ATOM 697 N N . THR A 1 90 ? 3.937 -2.594 3.123 1.00 97.81 90 THR A N 1
ATOM 698 C CA . THR A 1 90 ? 5.126 -2.710 3.979 1.00 97.81 90 THR A CA 1
ATOM 699 C C . THR A 1 90 ? 6.385 -2.895 3.144 1.00 97.81 90 THR A C 1
ATOM 701 O O . THR A 1 90 ? 7.315 -2.124 3.322 1.00 97.81 90 THR A O 1
ATOM 704 N N . GLN A 1 91 ? 6.365 -3.776 2.138 1.00 94.94 91 GLN A N 1
ATOM 705 C CA . GLN A 1 91 ? 7.496 -3.929 1.218 1.00 94.94 91 GLN A CA 1
ATOM 706 C C . GLN A 1 91 ? 7.886 -2.604 0.543 1.00 94.94 91 GLN A C 1
ATOM 708 O O . GLN A 1 91 ? 9.068 -2.329 0.370 1.00 94.94 91 GLN A O 1
ATOM 713 N N . ILE A 1 92 ? 6.910 -1.769 0.162 1.00 95.69 92 ILE A N 1
ATOM 714 C CA . ILE A 1 92 ? 7.197 -0.442 -0.403 1.00 95.69 92 ILE A CA 1
ATOM 715 C C . ILE A 1 92 ? 7.899 0.457 0.610 1.00 95.69 92 ILE A C 1
ATOM 717 O O . ILE A 1 92 ? 8.866 1.128 0.270 1.00 95.69 92 ILE A O 1
ATOM 721 N N . LEU A 1 93 ? 7.419 0.476 1.847 1.00 96.00 93 LEU A N 1
ATOM 722 C CA . LEU A 1 93 ? 7.955 1.347 2.885 1.00 96.00 93 LEU A CA 1
ATOM 723 C C . LEU A 1 93 ? 9.326 0.876 3.392 1.00 96.00 93 LEU A C 1
ATOM 725 O O . LEU A 1 93 ? 10.169 1.714 3.688 1.00 96.00 93 LEU A O 1
ATOM 729 N N . ASP A 1 94 ? 9.597 -0.427 3.388 1.00 93.19 94 ASP A N 1
ATOM 730 C CA . ASP A 1 94 ? 10.917 -0.979 3.718 1.00 93.19 94 ASP A CA 1
ATOM 731 C C . ASP A 1 94 ? 11.979 -0.577 2.673 1.00 93.19 94 ASP A C 1
ATOM 733 O O . ASP A 1 94 ? 13.147 -0.367 3.012 1.00 93.19 94 ASP A O 1
ATOM 737 N N . MET A 1 95 ? 11.575 -0.367 1.409 1.00 90.19 95 MET A N 1
ATOM 738 C CA . MET A 1 95 ? 12.459 0.175 0.364 1.00 90.19 95 MET A CA 1
ATOM 739 C C . MET A 1 95 ? 12.911 1.615 0.652 1.00 90.19 95 MET A C 1
ATOM 741 O O . MET A 1 95 ? 13.939 2.036 0.131 1.00 90.19 95 MET A O 1
ATOM 745 N N . VAL A 1 96 ? 12.208 2.370 1.507 1.00 88.88 96 VAL A N 1
ATOM 746 C CA . VAL A 1 96 ? 12.644 3.722 1.910 1.00 88.88 96 VAL A CA 1
ATOM 747 C C . VAL A 1 96 ? 13.958 3.671 2.684 1.00 88.88 96 VAL A C 1
ATOM 749 O O . VAL A 1 96 ? 14.817 4.526 2.489 1.00 88.88 96 VAL A O 1
ATOM 752 N N . ALA A 1 97 ? 14.126 2.666 3.544 1.00 83.00 97 ALA A N 1
ATOM 753 C CA . ALA A 1 97 ? 15.321 2.520 4.370 1.00 83.00 97 ALA A CA 1
ATOM 754 C C . ALA A 1 97 ? 16.494 1.870 3.619 1.00 83.00 97 ALA A C 1
ATOM 756 O O . ALA A 1 97 ? 17.644 2.067 3.999 1.00 83.00 97 ALA A O 1
ATOM 757 N N . THR A 1 98 ? 16.209 1.087 2.576 1.00 83.19 98 THR A N 1
ATOM 758 C CA . THR A 1 98 ? 17.190 0.183 1.951 1.00 83.19 98 THR A CA 1
ATOM 759 C C . THR A 1 98 ? 17.637 0.621 0.557 1.00 83.19 98 THR A C 1
ATOM 761 O O . THR A 1 98 ? 18.776 0.368 0.185 1.00 83.19 98 THR A O 1
ATOM 764 N N . ALA A 1 99 ? 16.797 1.325 -0.211 1.00 81.00 99 ALA A N 1
ATOM 765 C CA . ALA A 1 99 ? 17.055 1.569 -1.634 1.00 81.00 99 ALA A CA 1
ATOM 766 C C . ALA A 1 99 ? 17.750 2.909 -1.955 1.00 81.00 99 ALA A C 1
ATOM 768 O O . ALA A 1 99 ? 17.950 3.232 -3.129 1.00 81.00 99 ALA A O 1
ATOM 769 N N . GLY A 1 100 ? 18.117 3.711 -0.947 1.00 85.06 100 GLY A N 1
ATOM 770 C CA . GLY A 1 100 ? 18.827 4.983 -1.135 1.00 85.06 100 GLY A CA 1
ATOM 771 C C . GLY A 1 100 ? 18.128 5.909 -2.141 1.00 85.06 100 GLY A C 1
ATOM 772 O O . GLY A 1 100 ? 16.956 6.240 -1.987 1.00 85.06 100 GLY A O 1
ATOM 773 N N . LYS A 1 101 ? 18.824 6.299 -3.215 1.00 85.88 101 LYS A N 1
ATOM 774 C CA . LYS A 1 101 ? 18.276 7.138 -4.305 1.00 85.88 101 LYS A CA 1
ATOM 775 C C . LYS A 1 101 ? 17.161 6.475 -5.133 1.00 85.88 101 LYS A C 1
ATOM 777 O O . LYS A 1 101 ? 16.477 7.168 -5.878 1.00 85.88 101 LYS A O 1
ATOM 782 N N . HIS A 1 102 ? 16.970 5.161 -5.008 1.00 87.81 102 HIS A N 1
ATOM 783 C CA . HIS A 1 102 ? 15.893 4.405 -5.661 1.00 87.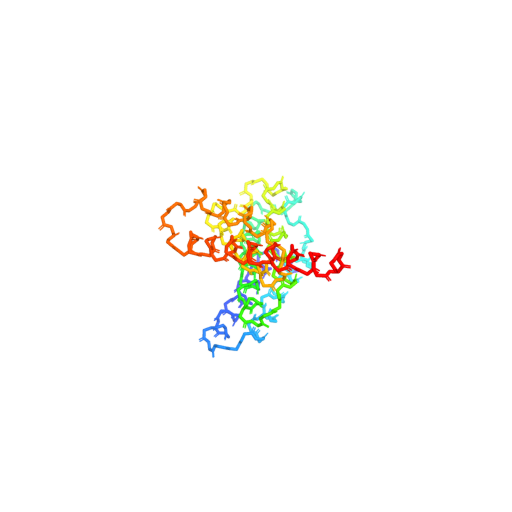81 102 HIS A CA 1
ATOM 784 C C . HIS A 1 102 ? 14.693 4.163 -4.740 1.00 87.81 102 HIS A C 1
ATOM 786 O O . HIS A 1 102 ? 13.763 3.446 -5.113 1.00 87.81 102 HIS A O 1
ATOM 792 N N . ALA A 1 103 ? 14.720 4.731 -3.531 1.00 89.50 103 ALA A N 1
ATOM 793 C CA . ALA A 1 103 ? 13.603 4.696 -2.606 1.00 89.50 103 ALA A CA 1
ATOM 794 C C . ALA A 1 103 ? 12.346 5.332 -3.222 1.00 89.50 103 ALA A C 1
ATOM 796 O O . ALA A 1 103 ? 12.446 6.261 -4.032 1.00 89.50 103 ALA A O 1
ATOM 797 N N . PRO A 1 104 ? 11.146 4.882 -2.814 1.00 92.56 104 PRO A N 1
ATOM 798 C CA . PRO A 1 104 ? 9.915 5.517 -3.250 1.00 92.56 104 PRO A CA 1
ATOM 799 C C . PRO A 1 104 ? 9.891 6.981 -2.815 1.00 92.56 104 PRO A C 1
ATOM 801 O O . PRO A 1 104 ? 10.227 7.320 -1.677 1.00 92.56 104 PRO A O 1
ATOM 804 N N . ASN A 1 105 ? 9.460 7.857 -3.716 1.00 95.06 105 ASN A N 1
ATOM 805 C CA . ASN A 1 105 ? 9.352 9.287 -3.428 1.00 95.06 105 ASN A CA 1
ATOM 806 C C . ASN A 1 105 ? 8.194 9.583 -2.452 1.00 95.06 105 ASN A C 1
ATOM 808 O O . ASN A 1 105 ? 7.391 8.709 -2.120 1.00 95.06 105 ASN A O 1
ATOM 812 N N . SER A 1 106 ? 8.069 10.834 -2.001 1.00 94.94 106 SER A N 1
ATOM 813 C CA . SER A 1 106 ? 7.036 11.240 -1.033 1.00 94.94 106 SER A CA 1
ATOM 814 C C . SER A 1 106 ? 5.607 10.916 -1.492 1.00 94.94 106 SER A C 1
ATOM 816 O O . SER A 1 106 ? 4.778 10.492 -0.685 1.00 94.94 106 SER A O 1
ATOM 818 N N . VAL A 1 107 ? 5.315 11.036 -2.791 1.00 96.31 107 VAL A N 1
ATOM 819 C CA . VAL A 1 107 ? 3.998 10.722 -3.370 1.00 96.31 107 VAL A CA 1
ATOM 820 C C . VAL A 1 107 ? 3.721 9.216 -3.325 1.00 96.31 107 VAL A C 1
ATOM 822 O O . VAL A 1 107 ? 2.608 8.784 -3.019 1.00 96.31 107 VAL A O 1
ATOM 825 N N . GLU A 1 108 ? 4.721 8.392 -3.623 1.00 97.19 108 GLU A N 1
ATOM 826 C CA . GLU A 1 108 ? 4.625 6.931 -3.566 1.00 97.19 108 GLU A CA 1
ATOM 827 C C . GLU A 1 108 ? 4.507 6.426 -2.126 1.00 97.19 108 GLU A C 1
ATOM 829 O O . GLU A 1 108 ? 3.651 5.583 -1.845 1.00 97.19 108 GLU A O 1
ATOM 834 N N . GLN A 1 109 ? 5.285 7.001 -1.206 1.00 97.56 109 GLN A N 1
ATOM 835 C CA . GLN A 1 109 ? 5.188 6.734 0.228 1.00 97.56 109 GLN A CA 1
ATOM 836 C C . GLN A 1 109 ? 3.807 7.105 0.773 1.00 97.56 109 GLN A C 1
ATOM 838 O O . GLN A 1 109 ? 3.188 6.290 1.454 1.00 97.56 109 GLN A O 1
ATOM 843 N N . THR A 1 110 ? 3.273 8.278 0.410 1.00 97.88 110 THR A N 1
ATOM 844 C CA . THR A 1 110 ? 1.912 8.701 0.789 1.00 97.88 110 THR A CA 1
ATOM 845 C C . THR A 1 110 ? 0.886 7.650 0.374 1.00 97.88 110 THR A C 1
ATOM 847 O O . THR A 1 110 ? 0.077 7.212 1.191 1.00 97.88 110 THR A O 1
ATOM 850 N N . LYS A 1 111 ? 0.944 7.183 -0.882 1.00 98.00 111 LYS A N 1
ATOM 851 C CA . LYS A 1 111 ? 0.037 6.143 -1.391 1.00 98.00 111 LYS A CA 1
ATOM 852 C C . LYS A 1 111 ? 0.191 4.829 -0.623 1.00 98.00 111 LYS A C 1
ATOM 854 O O . LYS A 1 111 ? -0.818 4.178 -0.358 1.00 98.00 111 LYS A O 1
ATOM 859 N N . ALA A 1 112 ? 1.415 4.422 -0.286 1.00 98.38 112 ALA A N 1
ATOM 860 C CA . ALA A 1 112 ? 1.670 3.195 0.465 1.00 98.38 112 ALA A CA 1
ATOM 861 C C . ALA A 1 112 ? 1.124 3.277 1.899 1.00 98.38 112 ALA A C 1
ATOM 863 O O . ALA A 1 112 ? 0.355 2.400 2.293 1.00 98.38 112 ALA A O 1
ATOM 864 N N . TYR A 1 113 ? 1.437 4.346 2.637 1.00 98.56 113 TYR A N 1
ATOM 865 C CA . TYR A 1 113 ? 0.899 4.594 3.978 1.00 98.56 113 TYR A CA 1
ATOM 866 C C . TYR A 1 113 ? -0.628 4.659 3.974 1.00 98.56 113 TYR A C 1
ATOM 868 O O . TYR A 1 113 ? -1.282 3.937 4.724 1.00 98.56 113 TYR A O 1
ATOM 876 N N . PHE A 1 114 ? -1.214 5.454 3.076 1.00 98.50 114 PHE A N 1
ATOM 877 C CA . PHE A 1 114 ? -2.662 5.616 2.987 1.00 98.50 114 PHE A CA 1
ATOM 878 C C . PHE A 1 114 ? -3.377 4.278 2.745 1.00 98.50 114 PHE A C 1
ATOM 880 O O . PHE A 1 114 ? -4.301 3.911 3.472 1.00 98.50 114 PHE A O 1
ATOM 887 N N . ARG A 1 115 ? -2.907 3.496 1.766 1.00 98.44 115 ARG A N 1
ATOM 888 C CA . ARG A 1 115 ? -3.502 2.196 1.419 1.00 98.44 115 ARG A CA 1
ATOM 889 C C . ARG A 1 115 ? -3.308 1.151 2.519 1.00 98.44 115 ARG A C 1
ATOM 891 O O . ARG A 1 115 ? -4.235 0.384 2.790 1.00 98.44 115 ARG A O 1
ATOM 898 N N . ARG A 1 116 ? -2.141 1.133 3.178 1.00 98.69 116 ARG A N 1
ATOM 899 C CA . ARG A 1 116 ? -1.880 0.256 4.331 1.00 98.69 116 ARG A CA 1
ATOM 900 C C . ARG A 1 116 ? -2.799 0.599 5.501 1.00 98.69 116 ARG A C 1
ATOM 902 O O . ARG A 1 116 ? -3.420 -0.310 6.051 1.00 98.69 116 ARG A O 1
ATOM 909 N N . GLY A 1 117 ? -2.987 1.887 5.788 1.00 98.44 117 GLY A N 1
ATOM 910 C CA . GLY A 1 117 ? -3.907 2.373 6.816 1.00 98.44 117 GLY A CA 1
ATOM 911 C C . GLY A 1 117 ? -5.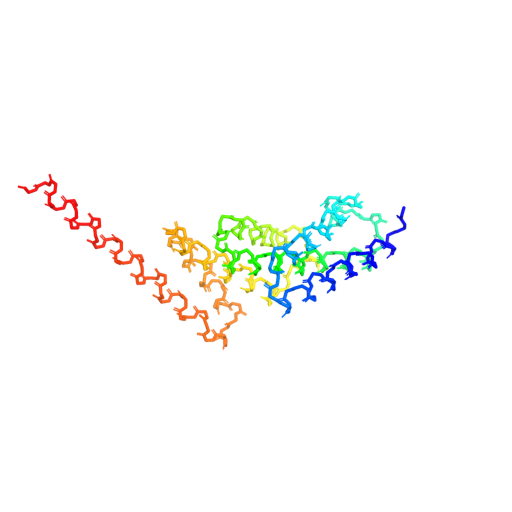373 2.014 6.545 1.00 98.44 117 GLY A C 1
ATOM 912 O O . GLY A 1 117 ? -6.080 1.552 7.447 1.00 98.44 117 GLY A O 1
ATOM 913 N N . GLN A 1 118 ? -5.832 2.118 5.291 1.00 98.31 118 GLN A N 1
ATOM 914 C CA . GLN A 1 118 ? -7.169 1.650 4.896 1.00 98.31 118 GLN A CA 1
ATOM 915 C C . GLN A 1 118 ? -7.345 0.142 5.148 1.00 98.31 118 GLN A C 1
ATOM 917 O O . GLN A 1 118 ? -8.342 -0.292 5.733 1.00 98.31 118 GLN A O 1
ATOM 922 N N . ALA A 1 119 ? -6.364 -0.672 4.751 1.00 98.56 119 ALA A N 1
ATOM 923 C CA . ALA A 1 119 ? -6.410 -2.118 4.954 1.00 98.56 119 ALA A CA 1
ATOM 924 C C . ALA A 1 119 ? -6.359 -2.508 6.441 1.00 98.56 119 ALA A C 1
ATOM 926 O O . ALA A 1 119 ? -7.130 -3.362 6.881 1.00 98.56 119 ALA A O 1
ATOM 927 N N . GLN A 1 120 ? -5.507 -1.860 7.236 1.00 98.50 120 GLN A N 1
ATOM 928 C CA . GLN A 1 120 ? -5.416 -2.078 8.683 1.00 98.50 120 GLN A CA 1
ATOM 929 C C . GLN A 1 120 ? -6.713 -1.691 9.404 1.00 98.50 120 GLN A C 1
ATOM 931 O O . GLN A 1 120 ? -7.151 -2.421 10.295 1.00 98.50 120 GLN A O 1
ATOM 936 N N . THR A 1 121 ? -7.385 -0.614 8.979 1.00 97.88 121 THR A N 1
ATOM 937 C CA . THR A 1 121 ? -8.719 -0.243 9.486 1.00 97.88 121 THR A CA 1
ATOM 938 C C . THR A 1 121 ? -9.728 -1.365 9.244 1.00 97.88 121 THR A C 1
ATOM 940 O O . THR A 1 121 ? -10.411 -1.789 10.178 1.00 97.88 121 THR A O 1
ATOM 943 N N . LYS A 1 122 ? -9.768 -1.924 8.025 1.00 97.31 122 LYS A N 1
ATOM 944 C CA . LYS A 1 122 ? -10.625 -3.078 7.683 1.00 97.31 122 LYS A CA 1
ATOM 945 C C . LYS A 1 122 ? -10.273 -4.340 8.485 1.00 97.31 122 LYS A C 1
ATOM 947 O O . LYS A 1 122 ? -11.157 -5.124 8.821 1.00 97.31 122 LYS A O 1
ATOM 952 N N . LEU A 1 123 ? -9.003 -4.514 8.852 1.00 97.62 123 LEU A N 1
ATOM 953 C CA . LEU A 1 123 ? -8.520 -5.587 9.732 1.00 97.62 123 LEU A CA 1
ATOM 954 C C . LEU A 1 123 ? -8.692 -5.286 11.234 1.00 97.62 123 LEU A C 1
ATOM 956 O O . LEU A 1 123 ? -8.278 -6.094 12.064 1.00 97.62 123 LEU A O 1
ATOM 960 N N . LYS A 1 124 ? -9.306 -4.151 11.600 1.00 97.06 124 LYS A N 1
ATOM 961 C CA . LYS A 1 124 ? -9.494 -3.683 12.987 1.00 97.06 124 LYS A CA 1
ATOM 962 C C . LYS A 1 124 ? -8.182 -3.453 13.755 1.00 97.06 124 LYS A C 1
ATOM 964 O O . LYS A 1 124 ? -8.178 -3.453 14.989 1.00 97.06 124 LYS A O 1
ATOM 969 N N . GLN A 1 125 ? -7.083 -3.233 13.036 1.00 97.75 125 GLN A N 1
ATOM 970 C CA . GLN A 1 125 ? -5.756 -2.885 13.555 1.00 97.75 125 GLN A CA 1
ATOM 971 C C . GLN A 1 125 ? -5.634 -1.360 13.691 1.00 97.75 125 GLN A C 1
ATOM 973 O O . GLN A 1 125 ? -4.792 -0.719 13.067 1.00 97.75 125 GLN A O 1
ATOM 978 N N . TYR A 1 126 ? -6.535 -0.756 14.468 1.00 97.19 126 TYR A N 1
ATOM 979 C CA . TYR A 1 126 ? -6.721 0.697 14.467 1.00 97.19 126 TYR A CA 1
ATOM 980 C C . TYR A 1 126 ? -5.493 1.521 14.887 1.00 97.19 126 TYR A C 1
ATOM 982 O O . TYR A 1 126 ? -5.248 2.531 14.231 1.00 97.19 126 TYR A O 1
ATOM 990 N N . PRO A 1 127 ? -4.697 1.136 15.908 1.00 97.38 127 PRO A N 1
ATOM 991 C CA . PRO A 1 127 ? -3.509 1.909 16.273 1.00 97.38 127 PRO A CA 1
ATOM 992 C C . PRO A 1 127 ? -2.511 2.039 15.115 1.00 97.38 127 PRO A C 1
ATOM 994 O O . PRO A 1 127 ? -2.055 3.141 14.818 1.00 97.38 127 PRO A O 1
ATOM 997 N N . SER A 1 128 ? -2.238 0.931 14.417 1.00 98.19 128 SER A N 1
ATOM 998 C CA . SER A 1 128 ? -1.377 0.917 13.231 1.00 98.19 128 SER A CA 1
ATOM 999 C C . SER A 1 128 ? -1.981 1.743 12.097 1.00 98.19 128 SER A C 1
ATOM 1001 O O . SER A 1 128 ? -1.287 2.576 11.521 1.00 98.19 128 SER A O 1
ATOM 1003 N N . ALA A 1 129 ? -3.290 1.597 11.855 1.00 98.25 129 ALA A N 1
ATOM 1004 C CA . ALA A 1 129 ? -3.979 2.338 10.801 1.00 98.25 129 ALA A CA 1
ATOM 1005 C C . ALA A 1 129 ? -3.879 3.855 10.995 1.00 98.25 129 ALA A C 1
ATOM 1007 O O . ALA A 1 129 ? -3.608 4.596 10.055 1.00 98.25 129 ALA A O 1
ATOM 1008 N N . ILE A 1 130 ? -4.075 4.316 12.231 1.00 98.44 130 ILE A N 1
ATOM 1009 C CA . ILE A 1 130 ? -3.986 5.730 12.603 1.00 98.44 130 ILE A CA 1
ATOM 1010 C C . ILE A 1 130 ? -2.557 6.250 12.432 1.00 98.44 130 ILE A C 1
ATOM 1012 O O . ILE A 1 130 ? -2.381 7.368 11.954 1.00 98.44 130 ILE A O 1
ATOM 1016 N N . ALA A 1 131 ? -1.546 5.464 12.810 1.00 98.50 131 ALA A N 1
ATOM 1017 C CA . ALA A 1 131 ? -0.148 5.844 12.625 1.00 98.50 131 ALA A CA 1
ATOM 1018 C C . ALA A 1 131 ? 0.194 6.015 11.135 1.00 98.50 131 ALA A C 1
ATOM 1020 O O . ALA A 1 131 ? 0.744 7.047 10.749 1.00 98.50 131 ALA A O 1
ATOM 1021 N N . ASP A 1 132 ? -0.210 5.058 10.296 1.00 98.50 132 ASP A N 1
ATOM 1022 C CA . ASP A 1 132 ? -0.003 5.122 8.848 1.00 98.50 132 ASP A CA 1
ATOM 1023 C C . ASP A 1 132 ? -0.738 6.314 8.215 1.00 98.50 132 ASP A C 1
ATOM 1025 O O . ASP A 1 132 ? -0.158 7.060 7.429 1.00 98.50 132 ASP A O 1
ATOM 1029 N N . LEU A 1 133 ? -1.998 6.557 8.588 1.00 98.38 133 LEU A N 1
ATOM 1030 C CA . LEU A 1 133 ? -2.781 7.677 8.053 1.00 98.38 133 LEU A CA 1
ATOM 1031 C C . LEU A 1 133 ? -2.237 9.043 8.496 1.00 98.38 133 LEU A C 1
ATOM 1033 O O . LEU A 1 133 ? -2.278 9.992 7.715 1.00 98.38 133 LEU A O 1
ATOM 1037 N N . LYS A 1 134 ? -1.668 9.151 9.705 1.00 98.12 134 LYS A N 1
ATOM 1038 C CA . LYS A 1 134 ? -0.940 10.357 10.134 1.00 98.12 134 LYS A CA 1
ATOM 1039 C C . LYS A 1 134 ? 0.311 10.588 9.289 1.00 98.12 134 LYS A C 1
ATOM 1041 O O . LYS A 1 134 ? 0.513 11.702 8.823 1.00 98.12 134 LYS A O 1
ATOM 1046 N N . LYS A 1 135 ? 1.097 9.540 9.018 1.00 98.00 135 LYS A N 1
ATOM 1047 C CA . LYS A 1 135 ? 2.256 9.641 8.117 1.00 98.00 135 LYS A CA 1
ATOM 1048 C C . LYS A 1 135 ? 1.864 10.035 6.699 1.00 98.00 135 LYS A C 1
ATOM 1050 O O . LYS A 1 135 ? 2.524 10.879 6.104 1.00 98.00 135 LYS A O 1
ATOM 1055 N N . ALA A 1 136 ? 0.761 9.503 6.178 1.00 97.56 136 ALA A N 1
ATOM 1056 C CA . ALA A 1 136 ? 0.235 9.946 4.892 1.00 97.56 136 ALA A CA 1
ATOM 1057 C C . ALA A 1 136 ? -0.142 11.444 4.912 1.00 97.56 136 ALA A C 1
ATOM 1059 O O . ALA A 1 136 ? 0.172 12.157 3.963 1.00 97.56 136 ALA A O 1
ATOM 1060 N N . ALA A 1 137 ? -0.754 11.936 5.997 1.00 97.00 137 ALA A N 1
ATOM 1061 C CA . ALA A 1 137 ? -1.144 13.344 6.134 1.00 97.00 137 ALA A CA 1
ATOM 1062 C C . ALA A 1 137 ? 0.064 14.289 6.247 1.00 97.00 137 ALA A C 1
ATOM 1064 O O . ALA A 1 137 ? 0.033 15.387 5.701 1.00 97.00 137 ALA A O 1
ATOM 1065 N N . GLU A 1 138 ? 1.134 13.856 6.920 1.00 96.75 138 GLU A N 1
ATOM 1066 C CA . GLU A 1 138 ? 2.402 14.596 6.993 1.00 96.75 138 GLU A CA 1
ATOM 1067 C C . GLU A 1 138 ? 3.039 14.765 5.603 1.00 96.75 138 GLU A C 1
ATOM 1069 O O . GLU A 1 138 ? 3.563 15.830 5.287 1.00 96.75 138 GLU A O 1
ATOM 1074 N N . LEU A 1 139 ? 2.975 13.728 4.760 1.00 95.81 139 LEU A N 1
ATOM 1075 C CA . LEU A 1 139 ? 3.571 13.736 3.419 1.00 95.81 139 LEU A CA 1
ATOM 1076 C C . LEU A 1 139 ? 2.690 14.416 2.358 1.00 95.81 139 LEU A C 1
ATOM 1078 O O . LEU A 1 139 ? 3.208 14.903 1.352 1.00 95.81 139 LEU A O 1
ATOM 1082 N N . SER A 1 140 ? 1.371 14.448 2.561 1.00 94.31 140 SER A N 1
ATOM 1083 C CA . SER A 1 140 ? 0.411 15.074 1.648 1.00 94.31 140 SER A CA 1
ATOM 1084 C C . SER A 1 140 ? -0.651 15.866 2.421 1.00 94.31 140 SER A C 1
ATOM 1086 O O . SER A 1 140 ? -1.797 15.432 2.548 1.00 94.31 140 SER A O 1
ATOM 1088 N N . PRO A 1 141 ? -0.297 17.061 2.929 1.00 90.94 141 PRO A N 1
ATOM 1089 C CA . PRO A 1 141 ? -1.201 17.875 3.746 1.00 90.94 141 PRO A CA 1
ATOM 1090 C C . PRO A 1 141 ? -2.404 18.428 2.965 1.00 90.94 141 PRO A C 1
ATOM 1092 O O . PRO A 1 141 ? -3.367 18.898 3.564 1.00 90.94 141 PRO A O 1
ATOM 1095 N N . THR A 1 142 ? -2.358 18.390 1.631 1.00 91.25 142 THR A N 1
ATOM 1096 C CA . THR A 1 142 ? -3.411 18.900 0.745 1.00 91.25 142 THR A CA 1
ATOM 1097 C C . THR A 1 142 ? -4.446 17.845 0.348 1.00 91.25 142 THR A C 1
ATOM 1099 O O . THR A 1 142 ? -5.488 18.203 -0.203 1.00 91.25 142 THR A O 1
ATOM 1102 N N . ASP A 1 143 ? -4.203 16.558 0.617 1.00 92.12 143 ASP A N 1
ATOM 1103 C CA . ASP A 1 143 ? -5.141 15.491 0.268 1.00 92.12 143 ASP A CA 1
ATOM 1104 C C . ASP A 1 143 ? -6.252 15.372 1.323 1.00 92.12 143 ASP A C 1
ATOM 1106 O O . ASP A 1 143 ? -6.068 14.827 2.413 1.00 92.12 143 ASP A O 1
ATOM 1110 N N . ALA A 1 144 ? -7.444 15.856 0.971 1.00 92.38 144 ALA A N 1
ATOM 1111 C CA . ALA A 1 144 ? -8.621 15.840 1.835 1.00 92.38 144 ALA A CA 1
ATOM 1112 C C . ALA A 1 144 ? -9.164 14.427 2.143 1.00 92.38 144 ALA A C 1
ATOM 1114 O O . ALA A 1 144 ? -9.956 14.265 3.077 1.00 92.38 144 ALA A O 1
ATOM 1115 N N . LEU A 1 145 ? -8.763 13.389 1.398 1.00 93.75 145 LEU A N 1
ATOM 1116 C CA . LEU A 1 145 ? -9.196 12.012 1.661 1.00 93.75 145 LEU A CA 1
ATOM 1117 C C . LEU A 1 145 ? -8.510 11.420 2.896 1.00 93.75 145 LEU A C 1
ATOM 1119 O O . LEU A 1 145 ? -9.122 10.635 3.623 1.00 93.75 145 LEU A O 1
ATOM 1123 N N . ILE A 1 146 ? -7.269 11.821 3.169 1.00 95.19 146 ILE A N 1
ATOM 1124 C CA . ILE A 1 146 ? -6.480 11.320 4.299 1.00 95.19 146 ILE A CA 1
ATOM 1125 C C . ILE A 1 146 ? -7.109 11.667 5.659 1.00 95.19 146 ILE A C 1
ATOM 1127 O O . ILE A 1 146 ? -7.351 10.740 6.439 1.00 95.19 146 ILE A O 1
ATOM 1131 N N . PRO A 1 147 ? -7.442 12.937 5.978 1.00 95.19 147 PRO A N 1
ATOM 1132 C CA . PRO A 1 147 ? -8.065 13.269 7.257 1.00 95.19 147 PRO A CA 1
ATOM 1133 C C . PRO A 1 147 ? -9.442 12.614 7.421 1.00 95.19 147 PRO A C 1
ATOM 1135 O O . PRO A 1 147 ? -9.816 12.247 8.536 1.00 95.19 147 PRO A O 1
ATOM 1138 N N . ARG A 1 148 ? -10.181 12.397 6.324 1.00 96.00 148 ARG A N 1
ATOM 1139 C CA . ARG A 1 148 ? -11.460 11.674 6.352 1.00 96.00 148 ARG A CA 1
ATOM 1140 C C . ARG A 1 148 ? -11.280 10.219 6.795 1.00 96.00 148 ARG A C 1
ATOM 1142 O O . ARG A 1 148 ? -12.012 9.760 7.671 1.00 96.00 148 ARG A O 1
ATOM 1149 N N . GLU A 1 149 ? -10.325 9.502 6.208 1.00 96.12 149 GLU A N 1
ATOM 1150 C CA . GLU A 1 149 ? -10.016 8.117 6.592 1.00 96.12 149 GLU A CA 1
ATOM 1151 C C . GLU A 1 149 ? -9.453 8.039 8.018 1.00 96.12 149 GLU A C 1
ATOM 1153 O O . GLU A 1 149 ? -9.831 7.158 8.791 1.00 96.12 149 GLU A O 1
ATOM 1158 N N . LEU A 1 150 ? -8.613 9.002 8.413 1.00 97.25 150 LEU A N 1
ATOM 1159 C CA . LEU A 1 150 ? -8.072 9.091 9.771 1.00 97.25 150 LEU A CA 1
ATOM 1160 C C . LEU A 1 150 ? -9.185 9.246 10.817 1.00 97.25 150 LEU A C 1
ATOM 1162 O O . LEU A 1 150 ? -9.214 8.506 11.804 1.00 97.25 150 LEU A O 1
ATOM 1166 N N . ALA A 1 151 ? -10.131 10.158 10.583 1.00 96.88 151 ALA A N 1
ATOM 1167 C CA . ALA A 1 151 ? -11.279 10.357 11.462 1.00 96.88 151 ALA A CA 1
ATOM 1168 C C . ALA A 1 151 ? -12.164 9.100 11.538 1.00 96.88 151 ALA A C 1
ATOM 1170 O O . ALA A 1 151 ? -12.631 8.724 12.618 1.00 96.88 151 ALA A O 1
ATOM 1171 N N . ALA A 1 152 ? -12.362 8.406 10.411 1.00 96.00 152 ALA A N 1
ATOM 1172 C CA . ALA A 1 152 ? -13.104 7.149 10.376 1.00 96.00 152 ALA A CA 1
ATOM 1173 C C . ALA A 1 152 ? -12.417 6.049 11.209 1.00 96.00 152 ALA A C 1
ATOM 1175 O O . ALA A 1 152 ? -13.083 5.376 12.002 1.00 96.00 152 ALA A O 1
ATOM 1176 N N . ALA A 1 153 ? -11.092 5.908 11.095 1.00 97.12 153 ALA A N 1
ATOM 1177 C CA . ALA A 1 153 ? -10.309 4.946 11.868 1.00 97.12 153 ALA A CA 1
ATOM 1178 C C . ALA A 1 153 ? -10.354 5.238 13.381 1.00 97.12 153 ALA A C 1
ATOM 1180 O O . ALA A 1 153 ? -10.583 4.328 14.182 1.00 97.12 153 ALA A O 1
ATOM 1181 N N . GLN A 1 154 ? -10.217 6.508 13.780 1.00 97.56 154 GLN A N 1
ATOM 1182 C CA . GLN A 1 154 ? -10.323 6.938 15.182 1.00 97.56 154 GLN A CA 1
ATOM 1183 C C . GLN A 1 154 ? -11.714 6.665 15.763 1.00 97.56 154 GLN A C 1
ATOM 1185 O O . GLN A 1 154 ? -11.841 6.118 16.862 1.00 97.56 154 GLN A O 1
ATOM 1190 N N . LYS A 1 155 ? -12.772 6.976 15.005 1.00 97.12 155 LYS A N 1
ATOM 1191 C CA . LYS A 1 155 ? -14.152 6.682 15.409 1.00 97.12 155 LYS A CA 1
ATOM 1192 C C . LYS A 1 155 ? -14.372 5.178 15.600 1.00 97.12 155 LYS A C 1
ATOM 1194 O O . LYS A 1 155 ? -14.995 4.771 16.580 1.00 97.12 155 LYS A O 1
ATOM 1199 N N . ALA A 1 156 ? -13.846 4.348 14.698 1.00 95.38 156 ALA A N 1
ATOM 1200 C CA . ALA A 1 156 ? -13.944 2.893 14.800 1.00 95.38 156 ALA A CA 1
ATOM 1201 C C . ALA A 1 156 ? -13.190 2.337 16.024 1.00 95.38 156 ALA A C 1
ATOM 1203 O O . ALA A 1 156 ? -13.699 1.441 16.705 1.00 95.38 156 ALA A O 1
ATOM 1204 N N . GLN A 1 157 ? -12.021 2.900 16.346 1.00 96.56 157 GLN A N 1
ATOM 1205 C CA . GLN A 1 157 ? -11.264 2.557 17.551 1.00 96.56 157 GLN A CA 1
ATOM 1206 C C . GLN A 1 157 ? -12.046 2.884 18.828 1.00 96.56 157 GLN A C 1
ATOM 1208 O O . GLN A 1 157 ? -12.206 2.015 19.686 1.00 96.56 157 GLN A O 1
ATOM 1213 N N . ALA A 1 158 ? -12.576 4.105 18.935 1.00 96.12 158 ALA A N 1
ATOM 1214 C CA . ALA A 1 158 ? -13.349 4.540 20.097 1.00 96.12 158 ALA A CA 1
ATOM 1215 C C . ALA A 1 158 ? -14.619 3.694 20.286 1.00 96.12 158 ALA A C 1
ATOM 1217 O O . ALA A 1 158 ? -14.921 3.254 21.395 1.00 96.12 158 ALA A O 1
ATOM 1218 N N . ALA A 1 159 ? -15.329 3.389 19.193 1.00 95.19 159 ALA A N 1
ATOM 1219 C CA . ALA A 1 159 ? -16.508 2.529 19.231 1.00 95.19 159 ALA A CA 1
ATOM 1220 C C . ALA A 1 159 ? -16.182 1.104 19.710 1.00 95.19 159 ALA A C 1
ATOM 1222 O O . ALA A 1 159 ? -16.982 0.496 20.422 1.00 95.19 159 ALA A O 1
ATOM 1223 N N . ARG A 1 160 ? -15.012 0.562 19.345 1.00 93.12 160 ARG A N 1
ATOM 1224 C CA . ARG A 1 160 ? -14.548 -0.742 19.839 1.00 93.12 160 ARG A CA 1
ATOM 1225 C C . ARG A 1 160 ? -14.239 -0.697 21.335 1.00 93.12 160 ARG A C 1
ATOM 1227 O O . ARG A 1 160 ? -14.760 -1.535 22.062 1.00 93.12 160 ARG A O 1
ATOM 1234 N N . ALA A 1 161 ? -13.484 0.301 21.790 1.00 93.19 161 ALA A N 1
ATOM 1235 C CA . ALA A 1 161 ? -13.153 0.462 23.205 1.00 93.19 161 ALA A CA 1
ATOM 1236 C C . ALA A 1 161 ? -14.412 0.628 24.078 1.00 93.19 161 ALA A C 1
ATOM 1238 O O . ALA A 1 161 ? -14.522 0.024 25.143 1.00 93.19 161 ALA A O 1
ATOM 1239 N N . ALA A 1 162 ? -15.408 1.385 23.602 1.00 94.25 162 ALA A N 1
ATOM 1240 C CA . ALA A 1 162 ? -16.688 1.538 24.290 1.00 94.25 162 ALA A CA 1
ATOM 1241 C C . ALA A 1 162 ? -17.451 0.205 24.411 1.00 94.25 162 ALA A C 1
ATOM 1243 O O . ALA A 1 162 ? -17.987 -0.103 25.476 1.00 94.25 162 ALA A O 1
ATOM 1244 N N . LYS A 1 163 ? -17.467 -0.610 23.345 1.00 93.12 163 LYS A N 1
ATOM 1245 C CA . LYS A 1 163 ? -18.082 -1.948 23.365 1.00 93.12 163 LYS A CA 1
ATOM 1246 C C . LYS A 1 163 ? -17.358 -2.902 24.314 1.00 93.12 163 LYS A C 1
ATOM 1248 O O . LYS A 1 163 ? -18.023 -3.615 25.056 1.00 93.12 163 LYS A O 1
ATOM 1253 N N . GLU A 1 164 ? -16.028 -2.901 24.309 1.00 91.94 164 GLU A N 1
ATOM 1254 C CA . GLU A 1 164 ? -15.210 -3.732 25.203 1.00 91.94 164 GLU A CA 1
ATOM 1255 C C . GLU A 1 164 ? -15.436 -3.349 26.674 1.00 91.94 164 GLU A C 1
ATOM 1257 O O . GLU A 1 164 ? -15.705 -4.221 27.498 1.00 91.94 164 GLU A O 1
ATOM 1262 N N . LYS A 1 165 ? -15.460 -2.046 26.991 1.00 92.62 165 LYS A N 1
ATOM 1263 C CA . LYS A 1 165 ? -15.784 -1.547 28.338 1.00 92.62 165 LYS A CA 1
ATOM 1264 C C . LYS A 1 165 ? -17.188 -1.964 28.789 1.00 92.62 165 LYS A C 1
ATOM 1266 O O . LYS A 1 165 ? -17.362 -2.393 29.926 1.00 92.62 165 LYS A O 1
ATOM 1271 N N . ALA A 1 166 ? -18.186 -1.850 27.911 1.00 93.62 166 ALA A N 1
ATOM 1272 C CA . ALA A 1 166 ? -19.559 -2.244 28.221 1.00 93.62 166 ALA A CA 1
ATOM 1273 C C . ALA A 1 166 ? -19.707 -3.764 28.414 1.00 93.62 166 ALA A C 1
ATOM 1275 O O . ALA A 1 166 ? -20.459 -4.196 29.284 1.00 93.62 166 ALA A O 1
ATOM 1276 N N . ALA A 1 167 ? -18.995 -4.573 27.625 1.00 92.56 167 ALA A N 1
ATOM 1277 C CA . ALA A 1 167 ? -18.980 -6.026 27.775 1.00 92.56 167 ALA A CA 1
ATOM 1278 C C . ALA A 1 167 ? -18.328 -6.449 29.099 1.00 92.56 167 ALA A C 1
ATOM 1280 O O . ALA A 1 167 ? -18.893 -7.272 29.812 1.00 92.56 167 ALA A O 1
ATOM 1281 N N . TYR A 1 168 ? -17.196 -5.835 29.459 1.00 91.50 168 TYR A N 1
ATOM 1282 C CA . TYR A 1 168 ? -16.535 -6.070 30.742 1.00 91.50 168 TYR A CA 1
ATOM 1283 C C . TYR A 1 168 ? -17.458 -5.709 31.913 1.00 91.50 168 TYR A C 1
ATOM 1285 O O . TYR A 1 168 ? -17.694 -6.536 32.781 1.00 91.50 168 TYR A O 1
ATOM 1293 N N . ALA A 1 169 ? -18.080 -4.525 31.902 1.00 92.56 169 ALA A N 1
ATOM 1294 C CA . ALA A 1 169 ? -18.989 -4.106 32.972 1.00 92.56 169 ALA A CA 1
ATOM 1295 C C . ALA A 1 169 ? -20.164 -5.077 33.202 1.00 92.56 169 ALA A C 1
ATOM 1297 O O . ALA A 1 169 ? -20.585 -5.245 34.336 1.00 92.56 169 ALA A O 1
ATOM 1298 N N . LYS A 1 170 ? -20.667 -5.739 32.150 1.00 91.62 170 LYS A N 1
ATOM 1299 C CA . LYS A 1 170 ? -21.720 -6.765 32.258 1.00 91.62 170 LYS A CA 1
ATOM 1300 C C . LYS A 1 170 ? -21.226 -8.126 32.747 1.00 91.62 170 LYS A C 1
ATOM 1302 O O . LYS A 1 170 ? -22.035 -8.921 33.190 1.00 91.62 170 LYS A O 1
ATOM 1307 N N . MET A 1 171 ? -19.940 -8.429 32.584 1.00 88.38 171 MET A N 1
ATOM 1308 C CA . MET A 1 171 ? -19.352 -9.702 33.012 1.00 88.38 171 MET A CA 1
ATOM 1309 C C . MET A 1 171 ? -19.027 -9.712 34.514 1.00 88.38 171 MET A C 1
ATOM 1311 O O . MET A 1 171 ? -18.917 -10.781 35.104 1.00 88.38 171 MET A O 1
ATOM 1315 N N . PHE A 1 172 ? -18.870 -8.529 35.116 1.00 84.25 172 PHE A N 1
ATOM 1316 C CA . PHE A 1 172 ? -18.554 -8.333 36.537 1.00 84.25 172 PHE A CA 1
ATOM 1317 C C . PHE A 1 172 ? -19.697 -7.679 37.336 1.00 84.25 172 PHE A C 1
ATOM 1319 O O . PHE A 1 172 ? -19.481 -7.289 38.483 1.00 84.25 172 PHE A O 1
ATOM 1326 N N . ALA A 1 173 ? -20.878 -7.535 36.728 1.00 65.12 173 ALA A N 1
ATOM 1327 C CA . ALA A 1 173 ? -22.129 -7.147 37.380 1.00 65.12 173 ALA A CA 1
ATOM 1328 C C . ALA A 1 173 ? -23.035 -8.375 37.481 1.00 65.12 173 ALA A C 1
ATOM 1330 O O . ALA A 1 173 ? -23.727 -8.499 38.513 1.00 65.12 173 ALA A O 1
#

Secondary structure (DSSP, 8-state):
--HHHHHHHHHHHHHHHHHHHHTT-HHHHHHHHHHHHHHHHHH-S-GGG-TTS-HHHHHHHHHHHHHHHHHHHHHHHHTT-HHHHHHHHHHHHHHHHHSGGGSPPHHHHHHHHHHHHHHHHHTT-HHHHHHHHHHHHHH-TT-THHHHHHHHHHHHHHHHHHHHHHHHHHH--

Organism: NCBI:txid1555241

pLDDT: mean 92.34, std 9.07, range [58.41, 98.69]

InterPro domains:
  IPR011990 Tetratricopeptide-like helical domain superfamily [G3DSA:1.25.40.10] (10-173)
  IPR011990 Tetratricopeptide-like helical domain superfamily [SSF48452] (10-164)
  IPR019734 Tetratricopeptide repeat [PF00515] (111-143)
  IPR019734 Tetratricopeptide repeat [PS50005] (110-143)
  IPR019734 Tetratricopeptide repeat [SM00028] (10-43)
  IPR019734 Tetratricopeptide repeat [SM00028] (66-99)
  IPR019734 Tetratricopeptide repeat [SM00028] (110-143)
  IPR050754 Peptidyl-prolyl cis-trans isomerase FKBP4/5/8-like [PTHR46512] (1-173)

Radius of gyration: 18.95 Å; chains: 1; bounding box: 49×32×60 Å